Protein AF-A0A962SUK3-F1 (afdb_monomer)

Foldseek 3Di:
DPPPQKDFLVRLCVVVVHDSVVSVVCVVVPQDFDDDDDDVRTTIHGSVSNCCVVCVVVCVVVVPPDDDPDPPLVPDDPVVSVVVVVVVVVVVVVCVVVVVDDDPVVVVVVVVVVVVVVLVCLVCVLVVCCVPVVDDPVVSVVSNVVSVVVVVVVVVVVVVVVVVD

Mean predicted aligned error: 16.99 Å

Sequence (165 aa):
MLEKRKANKAEVAEWFGVSVNSVDAWIRSGCPYLAKGGVGACWVFDLRAVAEWHYGRKSKAATLGQDSPTTDPEFLHPKDRKDWYEGEKARVFLEEKKRNLITLDEYREEMARMLKHVAHAFETLPDVLERKCALDSRVIVSMQSEIDGVRSWLADSMEYHGVVE

Nearest PDB structures (foldseek):
  5d90-assembly2_C  TM=3.322E-01  e=4.483E-02  Haemophilus influenzae Rd KW20
  5d8c-assembly1_A  TM=3.428E-01  e=8.966E-02  Haemophilus influenzae Rd KW20
  1exi-assembly1_A  TM=3.765E-01  e=2.787E-01  Bacillus subtilis
  3hh0-assembly1_A  TM=3.158E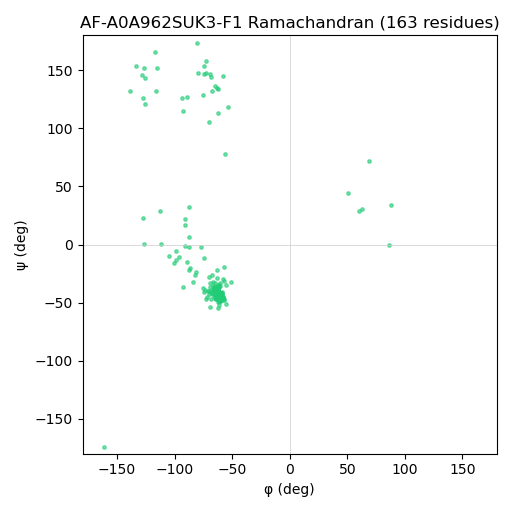-01  e=1.683E-01  Bacillus cereus ATCC 14579
  7cla-assembly1_A-2  TM=3.178E-01  e=3.366E-01  Caulobacter vibrioides CB15

Radius of gyration: 38.14 Å; Cα contacts (8 Å, |Δi|>4): 89; chains: 1; bounding box: 71×42×102 Å

Secondary structure (DSSP, 8-state):
---TTEE-HHHHHHHTT--HHHHHHHHHTT---SB--BTTB--BEEHHHHHHHHHHHHHHHHTT-S--S---GGGS-HHHHHHHHHHHHHHHHHHHHTTS---HHHHHHHHHHHHHHHHHHHHHHHHHHHHHH---HHHHHHHHHHHHHHHHHHHHHHHHHHH--

Solvent-accessible surface area (backbone atoms only — not comparable to full-atom values): 9684 Å² total; per-residue (Å²): 143,83,76,89,49,67,33,41,61,62,55,46,14,61,75,72,74,47,52,58,67,55,50,52,54,36,52,78,72,66,52,63,65,78,39,80,55,54,96,95,39,73,40,33,28,39,58,64,58,38,45,50,57,61,44,46,68,47,39,81,73,57,72,71,83,56,98,62,86,76,78,62,62,86,79,42,57,75,66,61,30,49,54,49,54,54,49,49,52,52,49,54,52,51,36,38,75,69,66,77,48,78,53,72,64,58,51,51,53,52,52,52,52,53,50,51,52,53,54,50,50,60,69,48,43,55,61,52,44,36,71,74,65,68,54,56,69,71,59,47,54,55,49,50,55,52,52,53,49,53,51,50,52,52,51,54,57,53,54,56,59,70,72,76,113

Structure (mmCIF, N/CA/C/O backbone):
data_AF-A0A962SUK3-F1
#
_entry.id   AF-A0A962SUK3-F1
#
loop_
_atom_site.group_PDB
_atom_site.id
_atom_site.type_symbol
_atom_site.label_atom_id
_atom_site.label_alt_id
_atom_site.label_comp_id
_atom_site.label_asym_id
_atom_site.label_entity_id
_atom_site.label_seq_id
_atom_site.pdbx_PDB_ins_code
_atom_site.Cartn_x
_atom_site.Cartn_y
_atom_site.Cartn_z
_atom_site.occupancy
_atom_site.B_iso_or_equiv
_atom_site.auth_seq_id
_atom_site.auth_comp_id
_atom_site.auth_asym_id
_atom_site.auth_atom_id
_atom_site.pdbx_PDB_model_num
ATOM 1 N N . MET A 1 1 ? 38.916 -34.181 -46.322 1.00 38.75 1 MET A N 1
ATOM 2 C CA . MET A 1 1 ? 37.458 -33.905 -46.390 1.00 38.75 1 MET A CA 1
ATOM 3 C C . MET A 1 1 ? 37.153 -32.404 -46.208 1.00 38.75 1 MET A C 1
ATOM 5 O O . MET A 1 1 ? 36.264 -32.056 -45.443 1.00 38.75 1 MET A O 1
ATOM 9 N N . LEU A 1 2 ? 37.874 -31.487 -46.874 1.00 46.38 2 LEU A N 1
ATOM 10 C CA . LEU A 1 2 ? 37.781 -30.029 -46.622 1.00 46.38 2 LEU A CA 1
ATOM 11 C C . LEU A 1 2 ? 37.529 -29.198 -47.898 1.00 46.38 2 LEU A C 1
ATOM 13 O O . LEU A 1 2 ? 37.823 -28.011 -47.941 1.00 46.38 2 LEU A O 1
ATOM 17 N N . GLU A 1 3 ? 36.975 -29.817 -48.942 1.00 49.91 3 GLU A N 1
ATOM 18 C CA . GLU A 1 3 ? 36.791 -29.183 -50.260 1.00 49.91 3 GLU A CA 1
ATOM 19 C C . GLU A 1 3 ? 35.397 -28.573 -50.486 1.00 49.91 3 GLU A C 1
ATOM 21 O O . GLU A 1 3 ? 35.217 -27.798 -51.415 1.00 49.91 3 GLU A O 1
ATOM 26 N N . LYS A 1 4 ? 34.416 -28.836 -49.607 1.00 57.47 4 LYS A N 1
ATOM 27 C CA . LYS A 1 4 ? 33.008 -28.411 -49.780 1.00 57.47 4 LYS A CA 1
ATOM 28 C C . LYS A 1 4 ? 32.636 -27.045 -49.168 1.00 57.47 4 LYS A C 1
ATOM 30 O O . LYS A 1 4 ? 31.462 -26.785 -48.944 1.00 57.47 4 LYS A O 1
ATOM 35 N N . ARG A 1 5 ? 33.606 -26.184 -48.834 1.00 71.12 5 ARG A N 1
ATOM 36 C CA . ARG A 1 5 ? 33.335 -24.859 -48.217 1.00 71.12 5 ARG A CA 1
ATOM 37 C C . ARG A 1 5 ? 33.500 -23.669 -49.158 1.00 71.12 5 ARG A C 1
ATOM 39 O O . ARG A 1 5 ? 33.144 -22.553 -48.788 1.00 71.12 5 ARG A O 1
ATOM 46 N N . LYS A 1 6 ? 34.050 -23.901 -50.350 1.00 86.19 6 LYS A N 1
ATOM 47 C CA . LYS A 1 6 ? 34.282 -22.860 -51.348 1.00 86.19 6 LYS A CA 1
ATOM 48 C C . LYS A 1 6 ? 33.049 -22.733 -52.231 1.00 86.19 6 LYS A C 1
ATOM 50 O O . LYS A 1 6 ? 32.609 -23.739 -52.773 1.00 86.19 6 LYS A O 1
ATOM 55 N N . ALA A 1 7 ? 32.530 -21.520 -52.363 1.00 85.88 7 ALA A N 1
ATOM 56 C CA . ALA A 1 7 ? 31.374 -21.226 -53.197 1.00 85.88 7 ALA A CA 1
ATOM 57 C C . ALA A 1 7 ? 31.667 -20.067 -54.149 1.00 85.88 7 ALA A C 1
ATOM 59 O O . ALA A 1 7 ? 32.397 -19.127 -53.810 1.00 85.88 7 ALA A O 1
ATOM 60 N N . ASN A 1 8 ? 31.083 -20.132 -55.339 1.00 88.81 8 ASN A N 1
ATOM 61 C CA . ASN A 1 8 ? 31.051 -19.020 -56.274 1.00 88.81 8 ASN A CA 1
ATOM 62 C C . ASN A 1 8 ? 29.933 -18.029 -55.899 1.00 88.81 8 ASN A C 1
ATOM 64 O O . ASN A 1 8 ? 29.115 -18.261 -55.012 1.00 88.81 8 ASN A O 1
ATOM 68 N N . LYS A 1 9 ? 29.878 -16.888 -56.584 1.00 87.31 9 LYS A N 1
ATOM 69 C CA . LYS A 1 9 ? 28.911 -15.827 -56.273 1.00 87.31 9 LYS A CA 1
ATOM 70 C C . LYS A 1 9 ? 27.438 -16.256 -56.418 1.00 87.31 9 LYS A C 1
ATOM 72 O O . LYS A 1 9 ? 26.600 -15.773 -55.661 1.00 87.31 9 LYS A O 1
ATOM 77 N N . ALA A 1 10 ? 27.122 -17.123 -57.381 1.00 86.50 10 ALA A N 1
ATOM 78 C CA . ALA A 1 10 ? 25.764 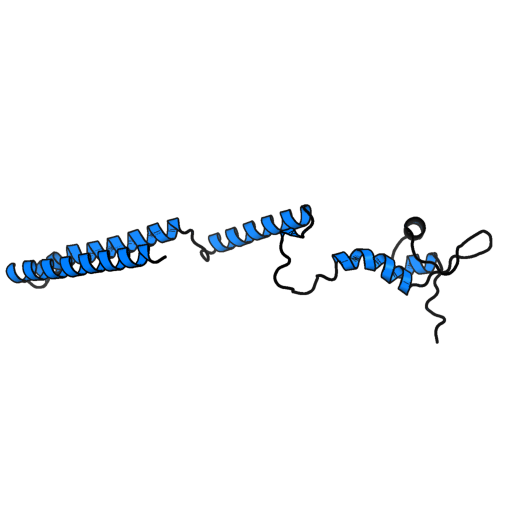-17.622 -57.601 1.00 86.50 10 ALA A CA 1
ATOM 79 C C . ALA A 1 10 ? 25.363 -18.640 -56.524 1.00 86.50 10 ALA A C 1
ATOM 81 O O . ALA A 1 10 ? 24.269 -18.550 -55.985 1.00 86.50 10 ALA A O 1
ATOM 82 N N . GLU A 1 11 ? 26.283 -19.522 -56.139 1.00 86.69 11 GLU A N 1
ATOM 83 C CA . GLU A 1 11 ? 26.090 -20.497 -55.060 1.00 86.69 11 GLU A CA 1
ATOM 84 C C . GLU A 1 11 ? 25.932 -19.811 -53.698 1.00 86.69 11 GLU A C 1
ATOM 86 O O . GLU A 1 11 ? 25.115 -20.228 -52.884 1.00 86.69 11 GLU A O 1
ATOM 91 N N . VAL A 1 12 ? 26.664 -18.717 -53.450 1.00 86.31 12 VAL A N 1
ATOM 92 C CA . VAL A 1 12 ? 26.434 -17.858 -52.277 1.00 86.31 12 VAL A CA 1
ATOM 93 C C . VAL A 1 12 ? 25.022 -17.270 -52.336 1.00 86.31 12 VAL A C 1
ATOM 95 O O . VAL A 1 12 ? 24.279 -17.351 -51.366 1.00 86.31 12 VAL A O 1
ATOM 98 N N . ALA A 1 13 ? 24.615 -16.702 -53.471 1.00 88.62 13 ALA A N 1
ATOM 99 C CA . ALA A 1 13 ? 23.281 -16.120 -53.609 1.00 88.62 13 ALA A CA 1
ATOM 100 C C . ALA A 1 13 ? 22.170 -17.154 -53.329 1.00 88.62 13 ALA A C 1
ATOM 102 O O . ALA A 1 13 ? 21.265 -16.885 -52.540 1.00 88.62 13 ALA A O 1
ATOM 103 N N . GLU A 1 14 ? 22.298 -18.354 -53.895 1.00 87.25 14 GLU A N 1
ATOM 104 C CA . GLU A 1 14 ? 21.386 -19.478 -53.683 1.00 87.25 14 GLU A CA 1
ATOM 105 C C . GLU A 1 14 ? 21.362 -19.937 -52.218 1.00 87.25 14 GLU A C 1
ATOM 107 O O . GLU A 1 14 ? 20.289 -20.023 -51.622 1.00 87.25 14 GLU A O 1
ATOM 112 N N . TRP A 1 15 ? 22.529 -20.150 -51.599 1.00 85.19 15 TRP A N 1
ATOM 113 C CA . TRP A 1 15 ? 22.630 -20.626 -50.215 1.00 85.19 15 TRP A CA 1
ATOM 114 C C . TRP A 1 15 ? 22.007 -19.653 -49.206 1.00 85.19 15 TRP A C 1
ATOM 116 O O . TRP A 1 15 ? 21.358 -20.074 -48.252 1.00 85.19 15 TRP A O 1
ATOM 126 N N . PHE A 1 16 ? 22.187 -18.345 -49.416 1.00 82.50 16 PHE A N 1
ATOM 127 C CA . PHE A 1 16 ? 21.634 -17.306 -48.541 1.00 82.50 16 PHE A CA 1
ATOM 128 C C . PHE A 1 16 ? 20.205 -16.878 -48.932 1.00 82.50 16 PHE A C 1
ATOM 130 O O . PHE A 1 16 ? 19.629 -16.031 -48.246 1.00 82.50 16 PHE A O 1
ATOM 137 N N . GLY A 1 17 ? 19.630 -17.423 -50.012 1.00 84.69 17 GLY A N 1
ATOM 138 C CA . GLY A 1 17 ? 18.302 -17.045 -50.510 1.00 84.69 17 GLY A CA 1
ATOM 139 C C . GLY A 1 17 ? 18.208 -15.583 -50.969 1.00 84.69 17 GLY A C 1
ATOM 140 O O . GLY A 1 17 ? 17.160 -14.955 -50.829 1.00 84.69 17 GLY A O 1
ATOM 141 N N . VAL A 1 18 ? 19.309 -15.012 -51.470 1.00 87.50 18 VAL A N 1
ATOM 142 C CA . VAL A 1 18 ? 19.404 -13.608 -51.907 1.00 87.50 18 VAL A CA 1
ATOM 143 C C . VAL A 1 18 ? 19.707 -13.501 -53.399 1.00 87.50 18 VAL A C 1
ATOM 145 O O . VAL A 1 18 ? 20.128 -14.454 -54.043 1.00 87.50 18 VAL A O 1
ATOM 148 N N . SER A 1 19 ? 19.527 -12.310 -53.974 1.00 88.50 19 SER A N 1
ATOM 149 C CA . SER A 1 19 ? 19.908 -12.066 -55.369 1.00 88.50 19 SER A CA 1
ATOM 150 C C . SER A 1 19 ? 21.430 -11.935 -55.537 1.00 88.50 19 SER A C 1
ATOM 152 O O . SER A 1 19 ? 22.132 -11.453 -54.645 1.00 88.50 19 SER A O 1
ATOM 154 N N . VAL A 1 20 ? 21.948 -12.255 -56.727 1.00 85.81 20 VAL A N 1
ATOM 155 C CA . VAL A 1 20 ? 23.371 -12.066 -57.083 1.00 85.81 20 VAL A CA 1
ATOM 156 C C . VAL A 1 20 ? 23.810 -10.593 -56.947 1.00 85.81 20 VAL A C 1
ATOM 158 O O . VAL A 1 20 ? 24.959 -10.319 -56.594 1.00 85.81 20 VAL A O 1
ATOM 161 N N . ASN A 1 21 ? 22.890 -9.640 -57.136 1.00 88.12 21 ASN A N 1
ATOM 162 C CA . ASN A 1 21 ? 23.130 -8.204 -56.937 1.00 88.12 21 ASN A CA 1
ATOM 163 C C . ASN A 1 21 ? 23.330 -7.839 -55.457 1.00 88.12 21 ASN A C 1
ATOM 165 O O . ASN A 1 21 ? 24.107 -6.942 -55.127 1.00 88.12 21 ASN A O 1
ATOM 169 N N . SER A 1 22 ? 22.653 -8.547 -54.550 1.00 84.88 22 SER A N 1
ATOM 170 C CA . SER A 1 22 ? 22.846 -8.397 -53.105 1.00 84.88 22 SER A CA 1
ATOM 171 C C . SER A 1 22 ? 24.251 -8.846 -52.704 1.00 84.88 22 SER A C 1
ATOM 173 O O . SER A 1 22 ? 24.908 -8.167 -51.918 1.00 84.88 22 SER A O 1
ATOM 175 N N . VAL A 1 23 ? 24.758 -9.917 -53.322 1.00 86.12 23 VAL A N 1
ATOM 176 C CA . VAL A 1 23 ? 26.139 -10.371 -53.113 1.00 86.12 23 VAL A CA 1
ATOM 177 C C . VAL A 1 23 ? 27.152 -9.342 -53.640 1.00 86.12 23 VAL A C 1
ATOM 179 O O . VAL A 1 23 ? 28.150 -9.085 -52.972 1.00 86.12 23 VAL A O 1
ATOM 182 N N . ASP A 1 24 ? 26.891 -8.649 -54.758 1.00 87.69 24 ASP A N 1
ATOM 183 C CA . ASP A 1 24 ? 27.739 -7.512 -55.182 1.00 87.69 24 ASP A CA 1
ATOM 184 C C . ASP A 1 24 ? 27.766 -6.377 -54.161 1.00 87.69 24 ASP A C 1
ATOM 186 O O . ASP A 1 24 ? 28.816 -5.788 -53.895 1.00 87.69 24 ASP A O 1
ATOM 190 N N . ALA A 1 25 ? 26.610 -6.050 -53.582 1.00 86.31 25 ALA A N 1
ATOM 191 C CA . ALA A 1 25 ? 26.531 -5.048 -52.528 1.00 86.31 25 ALA A CA 1
ATOM 192 C C . ALA A 1 25 ? 27.344 -5.473 -51.295 1.00 86.31 25 ALA A C 1
ATOM 194 O O . ALA A 1 25 ? 28.002 -4.633 -50.678 1.00 86.31 25 ALA A O 1
ATOM 195 N N . TRP A 1 26 ? 27.376 -6.770 -50.974 1.00 89.69 26 TRP A N 1
ATOM 196 C CA . TRP A 1 26 ? 28.199 -7.305 -49.889 1.00 89.69 26 TRP A CA 1
ATOM 197 C C . TRP A 1 26 ? 29.691 -7.174 -50.180 1.00 89.69 26 TRP A C 1
ATOM 199 O O . TRP A 1 26 ? 30.434 -6.724 -49.309 1.00 89.69 26 TRP A O 1
ATOM 209 N N . ILE A 1 27 ? 30.127 -7.479 -51.404 1.00 88.06 27 ILE A N 1
ATOM 210 C CA . ILE A 1 27 ? 31.526 -7.315 -51.827 1.00 88.06 27 ILE A CA 1
ATOM 211 C C . ILE A 1 27 ? 31.971 -5.855 -51.655 1.00 88.06 27 ILE A C 1
ATOM 213 O O . ILE A 1 27 ? 33.020 -5.602 -51.065 1.00 88.06 27 ILE A O 1
ATOM 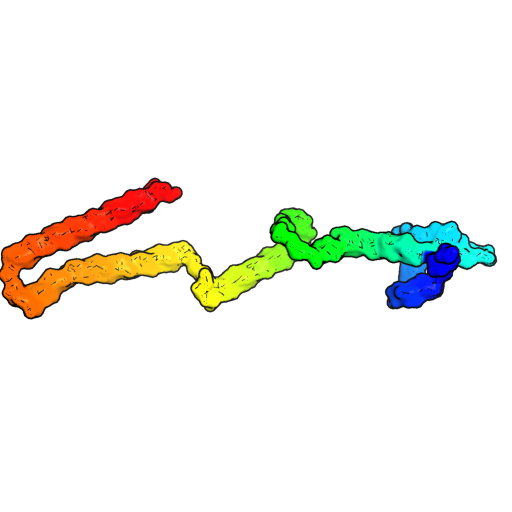217 N N . ARG A 1 28 ? 31.148 -4.884 -52.080 1.00 84.69 28 ARG A N 1
ATOM 218 C CA . ARG A 1 28 ? 31.427 -3.445 -51.870 1.00 84.69 28 ARG A CA 1
ATOM 219 C C . ARG A 1 28 ? 31.465 -3.055 -50.390 1.00 84.69 28 ARG A C 1
ATOM 221 O O . ARG A 1 28 ? 32.176 -2.130 -50.019 1.00 84.69 28 ARG A O 1
ATOM 228 N N . SER A 1 29 ? 30.713 -3.771 -49.558 1.00 82.12 29 SER A N 1
ATOM 229 C CA . SER A 1 29 ? 30.589 -3.539 -48.113 1.00 82.12 29 SER A CA 1
ATOM 230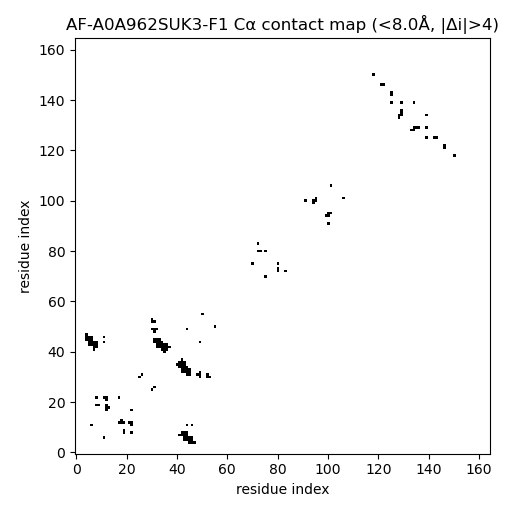 C C . SER A 1 29 ? 31.658 -4.260 -47.274 1.00 82.12 29 SER A C 1
ATOM 232 O O . SER A 1 29 ? 31.561 -4.258 -46.041 1.00 82.12 29 SER A O 1
ATOM 234 N N . GLY A 1 30 ? 32.646 -4.895 -47.922 1.00 84.31 30 GLY A N 1
ATOM 235 C CA . GLY A 1 30 ? 33.766 -5.583 -47.273 1.00 84.31 30 GLY A CA 1
ATOM 236 C C . GLY A 1 30 ? 33.505 -7.047 -46.910 1.00 84.31 30 GLY A C 1
ATOM 237 O O . GLY A 1 30 ? 33.988 -7.510 -45.880 1.00 84.31 30 GLY A O 1
ATOM 238 N N . CYS A 1 31 ? 32.722 -7.770 -47.714 1.00 85.88 31 CYS A N 1
ATOM 239 C CA . CYS A 1 31 ? 32.512 -9.209 -47.544 1.00 85.88 31 CYS A CA 1
ATOM 240 C C . CYS A 1 31 ? 33.831 -9.996 -47.711 1.00 85.88 31 CYS A C 1
ATOM 242 O O . CYS A 1 31 ? 34.561 -9.739 -48.675 1.00 85.88 31 CYS A O 1
ATOM 244 N N . PRO A 1 32 ? 34.151 -10.947 -46.810 1.00 86.88 32 PRO A N 1
ATOM 245 C CA . PRO A 1 32 ? 35.378 -11.735 -46.891 1.00 86.88 32 PRO A CA 1
ATOM 246 C C . PRO A 1 32 ? 35.360 -12.677 -48.101 1.00 86.88 32 PRO A C 1
ATOM 248 O O . PRO A 1 32 ? 34.396 -13.409 -48.319 1.00 86.88 32 PRO A O 1
ATOM 251 N N . TYR A 1 33 ? 36.450 -12.692 -48.868 1.00 89.19 33 TYR A N 1
ATOM 252 C CA . TYR A 1 33 ? 36.633 -13.554 -50.038 1.00 89.19 33 TYR A CA 1
ATOM 253 C C . TYR A 1 33 ? 38.010 -14.224 -50.014 1.00 89.19 33 TYR A C 1
ATOM 255 O O . TYR A 1 33 ? 38.958 -13.694 -49.440 1.00 89.19 33 TYR A O 1
ATOM 263 N N . LEU A 1 34 ? 38.119 -15.389 -50.657 1.00 85.06 34 LEU A N 1
ATOM 264 C CA . LEU A 1 34 ? 39.373 -16.138 -50.794 1.00 85.06 34 LEU A CA 1
ATOM 265 C C . LEU A 1 34 ? 40.112 -15.782 -52.088 1.00 85.06 34 LEU A C 1
ATOM 267 O O . LEU A 1 34 ? 41.337 -15.724 -52.102 1.00 85.06 34 LEU A O 1
ATOM 271 N N . ALA A 1 35 ? 39.372 -15.536 -53.172 1.00 84.69 35 ALA A N 1
ATOM 272 C CA . ALA A 1 35 ? 39.929 -15.084 -54.442 1.00 84.69 35 ALA A CA 1
ATOM 273 C C . ALA A 1 35 ? 39.046 -13.996 -55.056 1.00 84.69 35 ALA A C 1
ATOM 275 O O . ALA A 1 35 ? 37.820 -14.132 -55.128 1.00 84.69 35 ALA A O 1
ATOM 276 N N . LYS A 1 36 ? 39.688 -12.911 -55.494 1.00 85.31 36 LYS A N 1
ATOM 277 C CA . LYS A 1 36 ? 39.023 -11.793 -56.161 1.00 85.31 36 LYS A CA 1
ATOM 278 C C . LYS A 1 36 ? 38.668 -12.195 -57.590 1.00 85.31 36 LYS A C 1
ATOM 280 O O . LYS A 1 36 ? 39.534 -12.648 -58.334 1.00 85.31 36 LYS A O 1
ATOM 285 N N . GLY A 1 37 ? 37.412 -11.991 -57.975 1.00 82.12 37 GLY A N 1
ATOM 286 C CA . GLY A 1 37 ? 36.989 -12.190 -59.358 1.00 82.12 37 GLY A CA 1
ATOM 287 C C . GLY A 1 37 ? 37.517 -11.093 -60.287 1.00 82.12 37 GLY A C 1
ATOM 288 O O . GLY A 1 37 ? 37.662 -9.934 -59.887 1.00 82.12 37 GLY A O 1
ATOM 289 N N . GLY A 1 38 ? 37.787 -11.464 -61.535 1.00 76.44 38 GLY A N 1
ATOM 290 C CA . GLY A 1 38 ? 38.304 -10.589 -62.585 1.00 76.44 38 GLY A CA 1
ATOM 291 C C . GLY A 1 38 ? 38.080 -11.194 -63.968 1.00 76.44 38 GLY A C 1
ATOM 292 O O . GLY A 1 38 ? 37.434 -12.233 -64.104 1.00 76.44 38 GLY A O 1
ATOM 293 N N . VAL A 1 39 ? 38.608 -10.559 -65.014 1.00 65.25 39 VAL A N 1
ATOM 294 C CA . VAL A 1 39 ? 38.502 -11.098 -66.378 1.00 65.25 39 VAL A CA 1
ATOM 295 C C . VAL A 1 39 ? 39.223 -12.451 -66.431 1.00 65.25 39 VAL A C 1
ATOM 297 O O . VAL A 1 39 ? 40.432 -12.514 -66.237 1.00 65.25 39 VAL A O 1
ATOM 300 N N . GLY A 1 40 ? 38.466 -13.535 -66.631 1.00 70.69 40 GLY A N 1
ATOM 301 C CA . GLY A 1 40 ? 38.978 -14.912 -66.650 1.00 70.69 40 GLY A CA 1
ATOM 302 C C . GLY A 1 40 ? 39.090 -15.611 -65.285 1.00 70.69 40 GLY A C 1
ATOM 303 O O . GLY A 1 40 ? 39.469 -16.777 -65.251 1.00 70.69 40 GLY A O 1
ATOM 304 N N . ALA A 1 41 ? 38.733 -14.955 -64.172 1.00 78.12 41 ALA A N 1
ATOM 305 C CA . ALA A 1 41 ? 38.788 -15.541 -62.827 1.00 78.12 41 ALA A CA 1
ATOM 306 C C . ALA A 1 41 ? 37.446 -15.404 -62.087 1.00 78.12 41 ALA A C 1
ATOM 308 O O . ALA A 1 41 ? 36.915 -14.302 -61.929 1.00 78.12 41 ALA A O 1
ATOM 309 N N . CYS A 1 42 ? 36.906 -16.526 -61.599 1.00 79.56 42 CYS A N 1
ATOM 310 C CA . CYS A 1 42 ? 35.668 -16.546 -60.816 1.00 79.56 42 CYS A CA 1
ATOM 311 C C . CYS A 1 42 ? 35.914 -16.138 -59.357 1.00 79.56 42 CYS A C 1
ATOM 313 O O . CYS A 1 42 ? 36.961 -16.431 -58.781 1.00 79.56 42 CYS A O 1
ATOM 315 N N . TRP A 1 43 ? 34.921 -15.490 -58.745 1.00 88.38 43 TRP A N 1
ATOM 316 C CA . TRP A 1 43 ? 34.934 -15.214 -57.309 1.00 88.38 43 TRP A CA 1
ATOM 317 C C . TRP A 1 43 ? 34.883 -16.512 -56.505 1.00 88.38 43 TRP A C 1
ATOM 319 O O . TRP A 1 43 ? 34.070 -17.385 -56.810 1.00 88.38 43 TRP A O 1
ATOM 329 N N . VAL A 1 44 ? 35.698 -16.596 -55.452 1.00 89.12 44 VAL A N 1
ATOM 330 C CA . VAL A 1 44 ? 35.692 -17.727 -54.517 1.00 89.12 44 VAL A CA 1
ATOM 331 C C . VAL A 1 44 ? 35.509 -17.208 -53.098 1.00 89.12 44 VAL A C 1
ATOM 333 O O . VAL A 1 44 ? 36.329 -16.432 -52.601 1.00 89.12 44 VAL A O 1
ATOM 336 N N . PHE A 1 45 ? 34.451 -17.670 -52.441 1.00 88.62 45 PHE A N 1
ATOM 337 C CA . PHE A 1 45 ? 34.091 -17.326 -51.069 1.00 88.62 45 PHE A CA 1
ATOM 338 C C . PHE A 1 45 ? 34.165 -18.555 -50.164 1.00 88.62 45 PHE A C 1
ATOM 340 O O . PHE A 1 45 ? 33.939 -19.671 -50.624 1.00 88.62 45 PHE A O 1
ATOM 347 N N . ASP A 1 46 ? 34.442 -18.348 -48.875 1.00 89.00 46 ASP A N 1
ATOM 348 C CA . ASP A 1 46 ? 34.161 -19.350 -47.841 1.00 89.00 46 ASP A CA 1
ATOM 349 C C . ASP A 1 46 ? 32.773 -19.062 -47.262 1.00 89.00 46 ASP A C 1
ATOM 351 O O . ASP A 1 46 ? 32.569 -18.019 -46.633 1.00 89.00 46 ASP A O 1
ATOM 355 N N . LEU A 1 47 ? 31.818 -19.975 -47.466 1.00 85.88 47 LEU A N 1
ATOM 356 C CA . LEU A 1 47 ? 30.436 -19.803 -47.000 1.00 85.88 47 LEU A CA 1
ATOM 357 C C . LEU A 1 47 ? 30.358 -19.523 -45.497 1.00 85.88 47 LEU A C 1
ATOM 359 O O . LEU A 1 47 ? 29.524 -18.730 -45.061 1.00 85.88 47 LEU A O 1
ATOM 363 N N . ARG A 1 48 ? 31.252 -20.124 -44.702 1.00 83.31 48 ARG A N 1
ATOM 364 C CA . ARG A 1 48 ? 31.277 -19.909 -43.256 1.00 83.31 48 ARG A CA 1
ATOM 365 C C . ARG A 1 48 ? 31.718 -18.491 -42.909 1.00 83.31 48 ARG A C 1
ATOM 367 O O . ARG A 1 48 ? 31.061 -17.842 -42.105 1.00 83.31 48 ARG A O 1
ATOM 374 N N . ALA A 1 49 ? 32.790 -18.005 -43.529 1.00 83.00 49 ALA A N 1
ATOM 375 C CA . ALA A 1 49 ? 33.293 -16.656 -43.278 1.00 83.00 49 ALA A CA 1
ATOM 376 C C . ALA A 1 49 ? 32.279 -15.588 -43.720 1.00 83.00 49 ALA A C 1
ATOM 378 O O . ALA A 1 49 ? 32.081 -14.590 -43.029 1.00 83.00 49 ALA A O 1
ATOM 379 N N . VAL A 1 50 ? 31.591 -15.817 -44.845 1.00 85.88 50 VAL A N 1
ATOM 380 C CA . VAL A 1 50 ? 30.511 -14.936 -45.313 1.00 85.88 50 VAL A CA 1
ATOM 381 C C . VAL A 1 50 ? 29.332 -14.952 -44.340 1.00 85.88 50 VAL A C 1
ATOM 383 O O . VAL A 1 50 ? 28.811 -13.887 -44.012 1.00 85.88 50 VAL A O 1
ATOM 386 N N . ALA A 1 51 ? 28.940 -16.125 -43.829 1.00 81.62 51 ALA A N 1
ATOM 387 C CA . ALA A 1 51 ? 27.873 -16.245 -42.840 1.00 81.62 51 ALA A CA 1
ATOM 388 C C . ALA A 1 51 ? 28.244 -15.552 -41.522 1.00 81.62 51 ALA A C 1
ATOM 390 O O . ALA A 1 51 ? 27.457 -14.760 -41.013 1.00 81.62 51 ALA A O 1
ATOM 391 N N . GLU A 1 52 ? 29.447 -15.775 -40.997 1.00 82.69 52 GLU A N 1
ATOM 392 C CA . GLU A 1 52 ? 29.934 -15.114 -39.781 1.00 82.69 52 GLU A CA 1
ATOM 393 C C . GLU A 1 52 ? 30.028 -13.594 -39.955 1.00 82.69 52 GLU A C 1
ATOM 395 O O . GLU A 1 52 ? 29.690 -12.859 -39.039 1.00 82.69 52 GLU A O 1
ATOM 400 N N . TRP A 1 53 ? 30.400 -13.087 -41.130 1.00 85.50 53 TRP A N 1
ATOM 401 C CA . TRP A 1 53 ? 30.406 -11.648 -41.404 1.00 85.50 53 TRP A CA 1
ATOM 402 C C . TRP A 1 53 ? 28.989 -11.059 -41.533 1.00 85.50 53 TRP A C 1
ATOM 404 O O . TRP A 1 53 ? 28.685 -10.013 -40.952 1.00 85.50 53 TRP A O 1
ATOM 414 N N . HIS A 1 54 ? 28.103 -11.737 -42.270 1.00 82.94 54 HIS A N 1
ATOM 415 C CA . HIS A 1 54 ? 26.745 -11.264 -42.552 1.00 82.94 54 HIS A CA 1
ATOM 416 C C . HIS A 1 54 ? 25.843 -11.364 -41.316 1.00 82.94 54 HIS A C 1
ATOM 418 O O . HIS A 1 54 ? 25.160 -10.404 -40.950 1.00 82.94 54 HIS A O 1
ATOM 424 N N . TYR A 1 55 ? 25.875 -12.512 -40.641 1.00 76.75 55 TYR A N 1
ATOM 425 C CA . TYR A 1 55 ? 25.157 -12.727 -39.395 1.00 76.75 55 TYR A CA 1
ATOM 426 C C . TYR A 1 55 ? 25.902 -12.166 -38.195 1.00 76.75 55 TYR A C 1
ATOM 428 O O . TYR A 1 55 ? 25.221 -11.804 -37.261 1.00 76.75 55 TYR A O 1
ATOM 436 N N . GLY A 1 56 ? 27.223 -11.980 -38.208 1.00 65.50 56 GLY A N 1
ATOM 437 C CA . GLY A 1 56 ? 27.977 -11.330 -37.122 1.00 65.50 56 GLY A CA 1
ATOM 438 C C . GLY A 1 56 ? 27.543 -9.891 -36.852 1.00 65.50 56 GLY A C 1
ATOM 439 O O . GLY A 1 56 ? 27.464 -9.456 -35.703 1.00 65.50 56 GLY A O 1
ATOM 440 N N . ARG A 1 57 ? 27.173 -9.154 -37.912 1.00 59.66 57 ARG A N 1
ATOM 441 C CA . ARG A 1 57 ? 26.527 -7.835 -37.775 1.00 59.66 57 ARG A CA 1
ATOM 442 C C . ARG A 1 57 ? 25.137 -7.933 -37.154 1.00 59.66 57 ARG A C 1
ATOM 444 O O . ARG A 1 57 ? 24.757 -7.052 -36.393 1.00 59.66 57 ARG A O 1
ATOM 451 N N . LYS A 1 58 ? 24.388 -8.992 -37.472 1.00 53.53 58 LYS A N 1
ATOM 452 C CA . LYS A 1 58 ? 23.053 -9.235 -36.914 1.00 53.53 58 LYS A CA 1
ATOM 453 C C . LYS A 1 58 ? 23.102 -9.889 -35.532 1.00 53.53 58 LYS A C 1
ATOM 455 O O . LYS A 1 58 ? 22.195 -9.662 -34.758 1.00 53.53 58 LYS A O 1
ATOM 460 N N . SER A 1 59 ? 24.142 -10.637 -35.176 1.00 47.44 59 SER A N 1
ATOM 461 C CA . SER A 1 59 ? 24.248 -11.441 -33.956 1.00 47.44 59 SER A CA 1
ATOM 462 C C . SER A 1 59 ? 24.786 -10.636 -32.778 1.00 47.44 59 SER A C 1
ATOM 464 O O . SER A 1 59 ? 24.418 -10.932 -31.648 1.00 47.44 59 SER A O 1
ATOM 466 N N . LYS A 1 60 ? 25.500 -9.523 -32.995 1.00 48.38 60 LYS A N 1
ATOM 467 C CA . LYS A 1 60 ? 25.599 -8.494 -31.942 1.00 48.38 60 LYS A CA 1
ATOM 468 C C . LYS A 1 60 ? 24.241 -7.861 -31.594 1.00 48.38 60 LYS A C 1
ATOM 470 O O . LYS A 1 60 ? 24.097 -7.367 -30.487 1.00 48.38 60 LYS A O 1
ATOM 475 N N . ALA A 1 61 ? 23.257 -7.918 -32.496 1.00 48.31 61 ALA A N 1
ATOM 476 C CA . ALA A 1 61 ? 21.887 -7.459 -32.250 1.00 48.31 61 ALA A CA 1
ATOM 477 C C . ALA A 1 61 ? 20.889 -8.598 -31.925 1.00 48.31 61 ALA A C 1
ATOM 479 O O . ALA A 1 61 ? 19.813 -8.326 -31.413 1.00 48.31 61 ALA A O 1
ATOM 480 N N . ALA A 1 62 ? 21.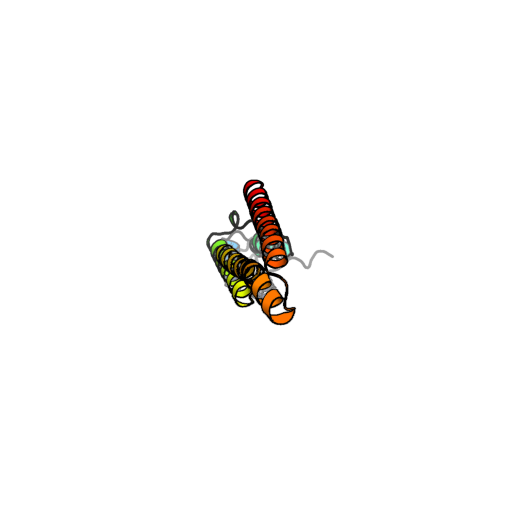222 -9.863 -32.207 1.00 46.09 62 ALA A N 1
ATOM 481 C CA . ALA A 1 62 ? 20.289 -10.997 -32.144 1.00 46.09 62 ALA A CA 1
ATOM 482 C C . ALA A 1 62 ? 20.766 -12.179 -31.277 1.00 46.09 62 ALA A C 1
ATOM 484 O O . ALA A 1 62 ? 20.036 -13.154 -31.142 1.00 46.09 62 ALA A O 1
ATOM 485 N N . THR A 1 63 ? 21.944 -12.105 -30.645 1.00 42.34 63 THR A N 1
ATOM 486 C CA . THR A 1 63 ? 22.370 -13.080 -29.608 1.00 42.34 63 THR A CA 1
ATOM 487 C C . THR A 1 63 ? 21.958 -12.635 -28.196 1.00 42.34 63 THR A C 1
ATOM 489 O O . THR A 1 63 ? 22.542 -13.077 -27.217 1.00 42.34 63 THR A O 1
ATOM 492 N N . LEU A 1 64 ? 20.955 -11.758 -28.078 1.00 47.53 64 LEU A N 1
ATOM 493 C CA . LEU A 1 64 ? 20.258 -11.442 -26.821 1.00 47.53 64 LEU A CA 1
ATOM 494 C C . LEU A 1 64 ? 18.791 -11.921 -26.857 1.00 47.53 64 LEU A C 1
ATOM 496 O O . LEU A 1 64 ? 17.918 -11.365 -26.209 1.00 47.53 64 LEU A O 1
ATOM 500 N N . GLY A 1 65 ? 18.516 -12.981 -27.621 1.00 43.28 65 GLY A N 1
ATOM 501 C CA . GLY A 1 65 ? 17.292 -13.783 -27.500 1.00 43.28 65 GLY A CA 1
ATOM 502 C C . GLY A 1 65 ? 17.430 -14.903 -26.463 1.00 43.28 65 GLY A C 1
ATOM 503 O O . GLY A 1 65 ? 16.909 -15.993 -26.674 1.00 43.28 65 GLY A O 1
ATOM 504 N N . GLN A 1 66 ? 18.207 -14.669 -25.405 1.00 39.50 66 GLN A N 1
ATOM 505 C CA . GLN A 1 66 ? 18.256 -15.511 -24.215 1.00 39.50 66 GLN A CA 1
ATOM 506 C C . GLN A 1 66 ? 17.763 -14.670 -23.052 1.00 39.50 66 GLN A C 1
ATOM 508 O O . GLN A 1 66 ? 18.196 -13.529 -22.893 1.00 39.50 66 GLN A O 1
ATOM 513 N N . ASP A 1 67 ? 16.861 -15.258 -22.280 1.00 44.25 67 ASP A N 1
ATOM 514 C CA . ASP A 1 67 ? 16.214 -14.716 -21.094 1.00 44.25 67 ASP A CA 1
ATOM 515 C C . ASP A 1 67 ? 17.247 -14.281 -20.036 1.00 44.25 67 ASP A C 1
ATOM 517 O O . ASP A 1 67 ? 17.509 -14.981 -19.060 1.00 44.25 67 ASP A O 1
ATOM 521 N N . SER A 1 68 ? 17.872 -13.121 -20.241 1.00 41.50 68 SER A N 1
ATOM 522 C CA . SER A 1 68 ? 18.657 -12.434 -19.223 1.00 41.50 68 SER A CA 1
ATOM 523 C C . SER A 1 68 ? 17.746 -11.430 -18.525 1.00 41.50 68 SER A C 1
ATOM 525 O O . SER A 1 68 ? 17.158 -10.575 -19.198 1.00 41.50 68 SER A O 1
ATOM 527 N N . PRO A 1 69 ? 17.637 -11.478 -17.189 1.00 51.38 69 PRO A N 1
ATOM 528 C CA . PRO A 1 69 ? 16.962 -10.432 -16.449 1.00 51.38 69 PRO A CA 1
ATOM 529 C C . PRO A 1 69 ? 17.742 -9.130 -16.666 1.00 51.38 69 PRO A C 1
ATOM 531 O O . PRO A 1 69 ? 18.972 -9.110 -16.602 1.00 51.38 69 PRO A O 1
ATOM 534 N N . THR A 1 70 ? 17.012 -8.054 -16.946 1.00 53.88 70 THR A N 1
ATOM 535 C CA . THR A 1 70 ? 17.514 -6.677 -16.859 1.00 53.88 70 THR A CA 1
ATOM 536 C C . THR A 1 70 ? 18.567 -6.302 -17.913 1.00 53.88 70 THR A C 1
ATOM 538 O O . THR A 1 70 ? 19.733 -6.068 -17.606 1.00 53.88 70 THR A O 1
ATOM 541 N N . THR A 1 71 ? 18.149 -6.150 -19.177 1.00 63.19 71 THR A N 1
ATOM 542 C CA . THR A 1 71 ? 18.844 -5.179 -20.044 1.00 63.19 71 THR A CA 1
ATOM 543 C C . THR A 1 71 ? 18.486 -3.802 -19.506 1.00 63.19 71 THR A C 1
ATOM 545 O O . THR A 1 71 ? 17.340 -3.379 -19.648 1.00 63.19 71 THR A O 1
ATOM 548 N N . ASP A 1 72 ? 19.426 -3.155 -18.821 1.00 70.88 72 ASP A N 1
ATOM 549 C CA . ASP A 1 72 ? 19.236 -1.800 -18.312 1.00 70.88 72 ASP A CA 1
ATOM 550 C C . ASP A 1 72 ? 18.800 -0.882 -19.484 1.00 70.88 72 ASP A C 1
ATOM 552 O O . ASP A 1 72 ? 19.526 -0.788 -20.488 1.00 70.88 72 ASP A O 1
ATOM 556 N N . PRO A 1 73 ? 17.591 -0.275 -19.415 1.00 71.88 73 PRO A N 1
ATOM 557 C CA . PRO A 1 73 ? 17.000 0.479 -20.518 1.00 71.88 73 PRO A CA 1
ATOM 558 C C . PRO A 1 73 ? 17.871 1.633 -21.014 1.00 71.88 73 PRO A C 1
ATOM 560 O O . PRO A 1 73 ? 17.678 2.110 -22.135 1.00 71.88 73 PRO A O 1
ATOM 563 N N . GLU A 1 74 ? 18.831 2.094 -20.209 1.00 76.94 74 GLU A N 1
ATOM 564 C CA . GLU A 1 74 ? 19.732 3.183 -20.574 1.00 76.94 74 GLU A CA 1
ATOM 565 C C . GLU A 1 74 ? 20.702 2.821 -21.705 1.00 76.94 74 GLU A C 1
ATOM 567 O O . GLU A 1 74 ? 21.089 3.705 -22.474 1.00 76.94 74 GLU A O 1
ATOM 572 N N . PHE A 1 75 ? 21.024 1.534 -21.881 1.00 78.56 75 PHE A N 1
ATOM 573 C CA . PHE A 1 75 ? 21.929 1.059 -22.936 1.00 78.56 75 PHE A CA 1
ATOM 574 C C . PHE A 1 75 ? 21.214 0.676 -24.239 1.00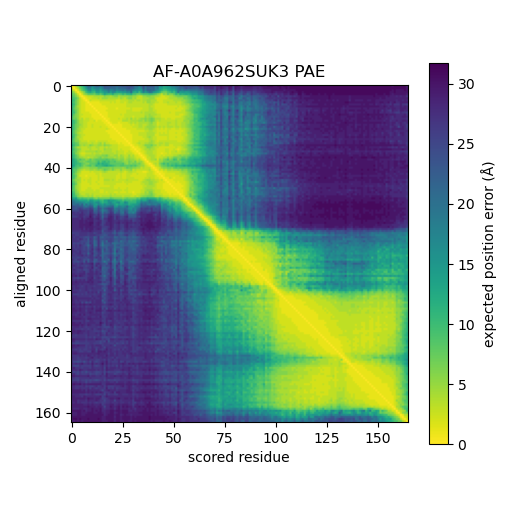 78.56 75 PHE A C 1
ATOM 576 O O . PHE A 1 75 ? 21.866 0.293 -25.215 1.00 78.56 75 PHE A O 1
ATOM 583 N N . LEU A 1 76 ? 19.882 0.784 -24.282 1.00 79.12 76 LEU A N 1
ATOM 584 C CA . LEU A 1 76 ? 19.096 0.536 -25.487 1.00 79.12 76 LEU A CA 1
ATOM 585 C C . LEU A 1 76 ? 19.237 1.695 -26.484 1.00 79.12 76 LEU A C 1
ATOM 587 O O . LEU A 1 76 ? 19.323 2.871 -26.119 1.00 79.12 76 LEU A O 1
ATOM 591 N N . HIS A 1 77 ? 19.195 1.373 -27.779 1.00 81.12 77 HIS A N 1
ATOM 592 C CA . HIS A 1 77 ? 19.100 2.390 -28.824 1.00 81.12 77 HIS A CA 1
ATOM 593 C C . HIS A 1 77 ? 17.831 3.243 -28.602 1.00 81.12 77 HIS A C 1
ATOM 595 O O . HIS A 1 77 ? 16.810 2.693 -28.188 1.00 81.12 77 HIS A O 1
ATOM 601 N N . PRO A 1 78 ? 17.821 4.562 -28.895 1.00 84.31 78 PRO A N 1
ATOM 602 C CA . PRO A 1 78 ? 16.703 5.445 -28.540 1.00 84.31 78 PRO A CA 1
ATOM 603 C C . PRO A 1 78 ? 15.310 4.965 -28.968 1.00 84.31 78 PRO A C 1
ATOM 605 O O . PRO A 1 78 ? 14.333 5.232 -28.271 1.00 84.31 78 PRO A O 1
ATOM 608 N N . LYS A 1 79 ? 15.221 4.253 -30.097 1.00 80.81 79 LYS A N 1
ATOM 609 C CA . LYS A 1 79 ? 13.977 3.635 -30.568 1.00 80.81 79 LYS A CA 1
ATOM 610 C C . LYS A 1 79 ? 13.542 2.469 -29.673 1.00 80.81 79 LYS A C 1
ATOM 612 O O . LYS A 1 79 ? 12.443 2.508 -29.140 1.00 80.81 79 LYS A O 1
ATOM 617 N N . ASP A 1 80 ? 14.425 1.502 -29.446 1.00 81.94 80 ASP A N 1
ATOM 618 C CA . ASP A 1 80 ? 14.132 0.318 -28.629 1.00 81.94 80 ASP A CA 1
ATOM 619 C C . ASP A 1 80 ? 13.867 0.705 -27.165 1.00 81.94 80 ASP A C 1
ATOM 621 O O . ASP A 1 80 ? 13.014 0.123 -26.503 1.00 81.94 80 ASP A O 1
ATOM 625 N N . ARG A 1 81 ? 14.534 1.758 -26.674 1.00 83.69 81 ARG A N 1
ATOM 626 C CA . ARG A 1 81 ? 14.281 2.349 -25.355 1.00 83.69 81 ARG A CA 1
ATOM 627 C C . ARG A 1 81 ? 12.875 2.934 -25.244 1.00 83.69 81 ARG A C 1
ATOM 629 O O . ARG A 1 81 ? 12.205 2.743 -24.234 1.00 83.69 81 ARG A O 1
ATOM 636 N N . LYS A 1 82 ? 12.427 3.665 -26.269 1.00 85.19 82 LYS A N 1
ATOM 637 C CA . LYS A 1 82 ? 11.065 4.207 -26.320 1.00 85.19 82 LYS A CA 1
ATOM 638 C C . LYS A 1 82 ? 10.041 3.071 -26.308 1.00 85.19 82 LYS A C 1
ATOM 640 O O . LYS A 1 82 ? 9.128 3.110 -25.489 1.00 85.19 82 LYS A O 1
ATOM 645 N N . ASP A 1 83 ? 10.238 2.068 -27.159 1.00 85.94 83 ASP A N 1
ATOM 646 C CA . ASP A 1 83 ? 9.345 0.912 -27.270 1.00 85.94 83 ASP A CA 1
ATOM 647 C C . ASP A 1 83 ? 9.287 0.129 -25.939 1.00 85.94 83 ASP A C 1
ATOM 649 O O . ASP A 1 83 ? 8.212 -0.296 -25.514 1.00 85.94 83 ASP A O 1
ATOM 653 N N . TRP A 1 84 ? 10.413 0.024 -25.217 1.00 87.06 84 TRP A N 1
ATOM 654 C CA . TRP A 1 84 ? 10.473 -0.565 -23.874 1.00 87.06 84 TRP A CA 1
ATOM 655 C C . TRP A 1 84 ? 9.613 0.201 -22.856 1.00 87.06 84 TRP A C 1
ATOM 657 O O . TRP A 1 84 ? 8.759 -0.396 -22.203 1.00 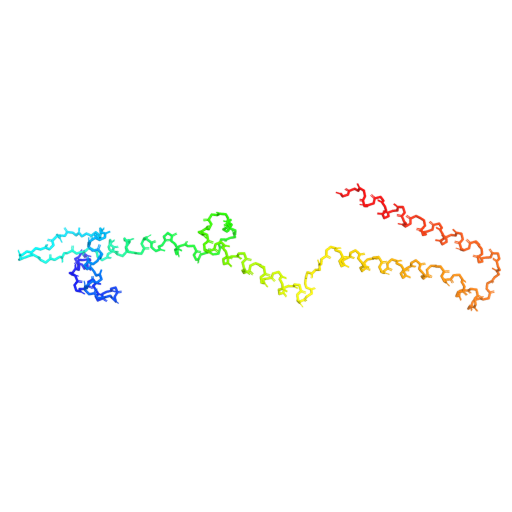87.06 84 TRP A O 1
ATOM 667 N N . TYR A 1 85 ? 9.772 1.527 -22.748 1.00 88.69 85 TYR A N 1
ATOM 668 C CA . TYR A 1 85 ? 8.978 2.336 -21.811 1.00 88.69 85 TYR A CA 1
ATOM 669 C C . TYR A 1 85 ? 7.489 2.385 -22.179 1.00 88.69 85 TYR A C 1
ATOM 671 O O . TYR A 1 85 ? 6.639 2.479 -21.293 1.00 88.69 85 TYR A O 1
ATOM 679 N N . GLU A 1 86 ? 7.152 2.342 -23.469 1.00 90.06 86 GLU A N 1
ATOM 680 C CA . GLU A 1 86 ? 5.762 2.230 -23.923 1.00 90.06 86 GLU A CA 1
ATOM 681 C C . GLU A 1 86 ? 5.151 0.879 -23.528 1.00 90.06 86 GLU A C 1
ATOM 683 O O . GLU A 1 86 ? 4.023 0.844 -23.028 1.00 90.06 86 GLU A O 1
ATOM 688 N N . GLY A 1 87 ? 5.911 -0.211 -23.662 1.00 88.31 87 GLY A N 1
ATOM 689 C CA . GLY A 1 87 ? 5.524 -1.533 -23.170 1.00 88.31 87 GLY A CA 1
ATOM 690 C C . GLY A 1 87 ? 5.324 -1.563 -21.654 1.00 88.31 87 GLY A C 1
ATOM 691 O O . GLY A 1 87 ? 4.309 -2.071 -21.179 1.00 88.31 87 GLY A O 1
ATOM 692 N N . GLU A 1 88 ? 6.235 -0.955 -20.894 1.00 86.00 88 GLU A N 1
ATOM 693 C CA . GLU A 1 88 ? 6.153 -0.918 -19.432 1.00 86.00 88 GLU A CA 1
ATOM 694 C C . GLU A 1 88 ? 4.954 -0.095 -18.943 1.00 86.00 88 GLU A C 1
ATOM 696 O O . GLU A 1 88 ? 4.212 -0.531 -18.063 1.00 86.00 88 GLU A O 1
ATOM 701 N N . LYS A 1 89 ? 4.671 1.047 -19.583 1.00 87.38 89 LYS A N 1
ATOM 702 C CA . LYS A 1 89 ? 3.439 1.811 -19.326 1.00 87.38 89 LYS A CA 1
ATOM 703 C C . LYS A 1 89 ? 2.187 0.980 -19.590 1.00 87.38 89 LYS A C 1
ATOM 705 O O . LYS A 1 89 ? 1.258 1.006 -18.785 1.00 87.38 89 LYS A O 1
ATOM 710 N N . ALA A 1 90 ? 2.150 0.248 -20.704 1.00 86.75 90 ALA A N 1
ATOM 711 C CA . ALA A 1 90 ? 1.017 -0.609 -21.037 1.00 86.75 90 ALA A CA 1
ATOM 712 C C . ALA A 1 90 ? 0.854 -1.762 -20.032 1.00 86.75 90 ALA A C 1
ATOM 714 O O . ALA A 1 90 ? -0.277 -2.104 -19.686 1.00 86.75 90 ALA A O 1
ATOM 715 N N . ARG A 1 91 ? 1.963 -2.324 -19.531 1.00 86.75 91 ARG A N 1
ATOM 716 C CA . ARG A 1 91 ? 1.974 -3.356 -18.486 1.00 86.75 91 ARG A CA 1
ATOM 717 C C . ARG A 1 91 ? 1.379 -2.827 -17.184 1.00 86.75 91 ARG A C 1
ATOM 719 O O . ARG A 1 91 ? 0.401 -3.397 -16.710 1.00 86.75 91 ARG A O 1
ATOM 726 N N . VAL A 1 92 ? 1.907 -1.716 -16.665 1.00 81.38 92 VAL A N 1
ATOM 727 C CA . VAL A 1 92 ? 1.421 -1.081 -15.427 1.00 81.38 92 VAL A CA 1
ATOM 728 C C . VAL A 1 92 ? -0.063 -0.730 -15.542 1.00 81.38 92 VAL A C 1
ATOM 730 O O . VAL A 1 92 ? -0.850 -1.101 -14.677 1.00 81.38 92 VAL A O 1
ATOM 733 N N . PHE A 1 93 ? -0.480 -0.117 -16.653 1.00 82.00 93 PHE A N 1
ATOM 734 C CA . PHE A 1 93 ? -1.886 0.222 -16.895 1.00 82.00 93 PHE A CA 1
ATOM 735 C C . PHE A 1 93 ? -2.803 -1.009 -16.962 1.00 82.00 93 PHE A C 1
ATOM 737 O O . PHE A 1 93 ? -3.949 -0.983 -16.508 1.00 82.00 93 PHE A O 1
ATOM 744 N N . LEU A 1 94 ? -2.325 -2.111 -17.545 1.00 83.31 94 LEU A N 1
ATOM 745 C CA . LEU A 1 94 ? -3.074 -3.364 -17.605 1.00 83.31 94 LEU A CA 1
ATOM 746 C C . LEU A 1 94 ? -3.197 -4.016 -16.223 1.00 83.31 94 LEU A C 1
ATOM 748 O O . LEU A 1 94 ? -4.239 -4.594 -15.918 1.00 83.31 94 LEU A O 1
ATOM 752 N N . GLU A 1 95 ? -2.168 -3.926 -15.390 1.00 81.69 95 GLU A N 1
ATOM 753 C CA . GLU A 1 95 ? -2.207 -4.430 -14.018 1.00 81.69 95 GLU A CA 1
ATOM 754 C C . GLU A 1 95 ? -3.099 -3.582 -13.105 1.00 81.69 95 GLU A C 1
ATOM 756 O O . GLU A 1 95 ? -3.882 -4.145 -12.339 1.00 81.69 95 GLU A O 1
ATOM 761 N N . GLU A 1 96 ? -3.069 -2.258 -13.248 1.00 78.69 96 GLU A N 1
ATOM 762 C CA . GLU A 1 96 ? -3.999 -1.329 -12.595 1.00 78.69 96 GLU A CA 1
ATOM 763 C C . GLU A 1 96 ? -5.452 -1.650 -12.985 1.00 78.69 96 GLU A C 1
ATOM 765 O O . GLU A 1 96 ? -6.310 -1.856 -12.128 1.00 78.69 96 GLU A O 1
ATOM 770 N N . LYS A 1 97 ? -5.731 -1.843 -14.284 1.00 77.44 97 LYS A N 1
ATOM 771 C CA . LYS A 1 97 ? -7.061 -2.271 -14.761 1.00 77.44 97 LYS A CA 1
ATOM 772 C C . LYS A 1 97 ? -7.503 -3.626 -14.218 1.00 77.44 97 LYS A C 1
ATOM 774 O O . LYS A 1 97 ? -8.698 -3.844 -14.025 1.00 77.44 97 LYS A O 1
ATOM 779 N N . LYS A 1 98 ? -6.562 -4.542 -13.990 1.00 80.06 98 LYS A N 1
ATOM 780 C CA . LYS A 1 98 ? -6.823 -5.836 -13.342 1.00 80.06 98 LYS A CA 1
ATOM 781 C C . LYS A 1 98 ? -6.984 -5.721 -11.823 1.00 80.06 98 LYS A C 1
ATOM 783 O O . LYS A 1 98 ? -7.292 -6.730 -11.199 1.00 80.06 98 LYS A O 1
ATOM 788 N N . ARG A 1 99 ? -6.827 -4.520 -11.249 1.00 75.44 99 ARG A N 1
ATOM 789 C CA . ARG A 1 99 ? -6.802 -4.237 -9.804 1.00 75.44 99 ARG A CA 1
ATOM 790 C C . ARG A 1 99 ? -5.681 -4.964 -9.058 1.00 75.44 99 ARG A C 1
ATOM 792 O O . ARG A 1 99 ? -5.815 -5.264 -7.877 1.00 75.44 99 ARG A O 1
ATOM 799 N N . ASN A 1 100 ? -4.579 -5.245 -9.749 1.00 78.06 100 ASN A N 1
ATOM 800 C CA . ASN A 1 100 ? -3.380 -5.819 -9.139 1.00 78.06 100 ASN A CA 1
ATOM 801 C C . ASN A 1 100 ? -2.446 -4.739 -8.570 1.00 78.06 100 ASN A C 1
ATOM 803 O O . ASN A 1 100 ? -1.611 -5.054 -7.728 1.00 78.06 100 ASN A O 1
ATOM 807 N N . LEU A 1 101 ? -2.581 -3.487 -9.021 1.00 79.75 101 LEU A N 1
ATOM 808 C CA . LEU A 1 101 ? -1.925 -2.318 -8.438 1.00 79.75 101 LEU A CA 1
ATOM 809 C C . LEU A 1 101 ? -2.970 -1.261 -8.090 1.00 79.75 101 LEU A C 1
ATOM 811 O O . LEU A 1 101 ? -3.938 -1.081 -8.828 1.00 79.75 101 LEU A O 1
ATOM 815 N N . ILE A 1 102 ? -2.734 -0.571 -6.979 1.00 84.25 102 ILE A N 1
ATOM 816 C CA . ILE A 1 102 ? -3.462 0.624 -6.552 1.00 84.25 102 ILE A CA 1
ATOM 817 C C . ILE A 1 102 ? -2.450 1.728 -6.273 1.00 84.25 102 ILE A C 1
ATOM 819 O O . ILE A 1 102 ? -1.296 1.455 -5.924 1.00 84.25 102 ILE A O 1
ATOM 823 N N . THR A 1 103 ? -2.869 2.975 -6.434 1.00 87.56 103 THR A N 1
ATOM 824 C CA . THR A 1 103 ? -2.032 4.120 -6.080 1.00 87.56 103 THR A CA 1
ATOM 825 C C . THR A 1 103 ? -1.932 4.274 -4.561 1.00 87.56 103 THR A C 1
ATOM 827 O O . THR A 1 103 ? -2.782 3.804 -3.799 1.00 87.56 103 THR A O 1
ATOM 830 N N . LEU A 1 104 ? -0.881 4.958 -4.098 1.00 87.38 104 LEU A N 1
ATOM 831 C CA . LEU A 1 104 ? -0.701 5.231 -2.671 1.00 87.38 104 LEU A CA 1
ATOM 832 C C . LEU A 1 104 ? -1.842 6.092 -2.106 1.00 87.38 104 LEU A C 1
ATOM 834 O O . LEU A 1 104 ? -2.242 5.902 -0.959 1.00 87.38 104 LEU A O 1
ATOM 838 N N . ASP A 1 105 ? -2.376 7.014 -2.906 1.00 85.62 105 ASP A N 1
ATOM 839 C CA . ASP A 1 105 ? -3.475 7.882 -2.487 1.00 85.62 105 ASP A CA 1
ATOM 840 C C . ASP A 1 105 ? -4.785 7.097 -2.353 1.00 85.62 105 ASP A C 1
ATOM 842 O O . ASP A 1 105 ? -5.452 7.213 -1.328 1.00 85.62 105 ASP A O 1
ATOM 846 N N . GLU A 1 106 ? -5.100 6.201 -3.295 1.00 89.00 106 GLU A N 1
ATOM 847 C CA . GLU A 1 106 ? -6.251 5.292 -3.169 1.00 89.00 106 GLU A CA 1
ATOM 848 C C . GLU A 1 106 ? -6.136 4.394 -1.932 1.00 89.00 106 GLU A C 1
ATOM 850 O O . GLU A 1 106 ? -7.113 4.213 -1.201 1.00 89.00 106 GLU A O 1
ATOM 855 N N . TYR A 1 107 ? -4.939 3.866 -1.656 1.00 90.12 107 TYR A N 1
ATOM 856 C CA . TYR A 1 107 ? -4.686 3.090 -0.443 1.00 90.12 107 TYR A CA 1
ATOM 857 C C . TYR A 1 107 ? -4.944 3.919 0.823 1.00 90.12 107 TYR A C 1
ATOM 859 O O . TYR A 1 107 ? -5.652 3.470 1.725 1.00 90.12 107 TYR A O 1
ATOM 867 N N . ARG A 1 108 ? -4.416 5.148 0.888 1.00 88.44 108 ARG A N 1
ATOM 868 C CA . ARG A 1 108 ? -4.625 6.062 2.023 1.00 88.44 108 ARG A CA 1
ATOM 869 C C . ARG A 1 108 ? -6.100 6.390 2.225 1.00 88.44 108 ARG A C 1
ATOM 871 O O . ARG A 1 108 ? -6.573 6.387 3.361 1.00 88.44 108 ARG A O 1
ATOM 878 N N . GLU A 1 109 ? -6.832 6.645 1.145 1.00 90.38 109 GLU A N 1
ATOM 879 C CA . GLU A 1 109 ? -8.265 6.927 1.199 1.00 90.38 109 GLU A CA 1
ATOM 880 C C . GLU A 1 109 ? -9.073 5.728 1.701 1.00 90.38 109 GLU A C 1
ATOM 882 O O . GLU A 1 109 ? -9.929 5.892 2.574 1.00 90.38 109 GLU A O 1
ATOM 887 N N . GLU A 1 110 ? -8.802 4.520 1.195 1.00 92.50 110 GLU A N 1
ATOM 888 C CA . GLU A 1 110 ? -9.484 3.307 1.661 1.00 92.50 110 GLU A CA 1
ATOM 889 C C . GLU A 1 110 ? -9.166 2.990 3.122 1.00 92.50 110 GLU A C 1
ATOM 891 O O . GLU A 1 110 ? -10.078 2.738 3.912 1.00 92.50 110 GLU A O 1
ATOM 896 N N . MET A 1 111 ? -7.901 3.097 3.529 1.00 90.69 111 MET A N 1
ATOM 897 C CA . MET A 1 111 ? -7.519 2.913 4.929 1.00 90.69 111 MET A CA 1
ATOM 898 C C . MET A 1 111 ? -8.207 3.934 5.840 1.00 90.69 111 MET A C 1
ATOM 900 O O . MET A 1 111 ? -8.755 3.566 6.881 1.00 90.69 111 MET A O 1
ATOM 904 N N . ALA A 1 112 ? -8.271 5.205 5.432 1.00 89.81 112 ALA A N 1
ATOM 905 C CA . ALA A 1 112 ? -8.991 6.233 6.176 1.00 89.81 112 ALA A CA 1
ATOM 906 C C . ALA A 1 112 ? -10.499 5.936 6.268 1.00 89.81 112 ALA A C 1
ATOM 908 O O . ALA A 1 112 ? -11.099 6.147 7.325 1.00 89.81 112 ALA A O 1
ATOM 909 N N . ARG A 1 113 ? -11.125 5.430 5.195 1.00 93.88 113 ARG A N 1
ATOM 910 C CA . ARG A 1 113 ? -12.529 4.979 5.219 1.00 93.88 113 ARG A CA 1
ATOM 911 C C . ARG A 1 113 ? -12.734 3.840 6.217 1.00 93.88 113 ARG A C 1
ATOM 913 O O . ARG A 1 113 ? -13.639 3.921 7.047 1.00 93.88 113 ARG A O 1
ATOM 920 N N . MET A 1 114 ? -11.887 2.812 6.181 1.00 93.81 114 MET A N 1
ATOM 921 C CA . MET A 1 114 ? -11.973 1.667 7.093 1.00 93.81 114 MET A CA 1
ATOM 922 C C . MET A 1 114 ? -11.833 2.092 8.558 1.00 93.81 114 MET A C 1
ATOM 924 O O . MET A 1 114 ? -12.657 1.715 9.392 1.00 93.81 114 MET A O 1
ATOM 928 N N . LEU A 1 115 ? -10.843 2.930 8.871 1.00 90.75 115 LEU A N 1
ATOM 929 C CA . LEU A 1 115 ? -10.612 3.419 10.232 1.00 90.75 115 LEU A CA 1
ATOM 930 C C . LEU A 1 115 ? -11.774 4.266 10.747 1.00 90.75 115 LEU A C 1
ATOM 932 O O . LEU A 1 115 ? -12.178 4.106 11.896 1.00 90.75 115 LEU A O 1
ATOM 936 N N . LYS A 1 116 ? -12.373 5.109 9.897 1.00 91.50 116 LYS A N 1
ATOM 937 C CA . LYS A 1 116 ? -13.587 5.861 10.254 1.00 91.50 116 LYS A CA 1
ATOM 938 C C . LYS A 1 116 ? -14.743 4.936 10.621 1.00 91.50 116 LYS A C 1
ATOM 940 O O . LYS A 1 116 ? -15.446 5.208 11.589 1.00 91.50 116 LYS A O 1
ATOM 945 N N . HIS A 1 117 ? -14.935 3.838 9.888 1.00 95.38 117 HIS A N 1
ATOM 946 C CA . HIS A 1 117 ? -15.972 2.862 10.225 1.00 95.38 117 HIS A CA 1
ATOM 947 C C . HIS A 1 117 ? -15.713 2.176 11.567 1.00 95.38 117 HIS A C 1
ATOM 949 O O . HIS A 1 117 ? -16.646 2.020 12.353 1.00 95.38 117 HIS A O 1
ATOM 955 N N . VAL A 1 118 ? -14.461 1.818 11.858 1.00 92.50 118 VAL A N 1
ATOM 956 C CA . VAL A 1 118 ? -14.077 1.239 13.155 1.00 92.50 118 VAL A CA 1
ATOM 957 C C . VAL A 1 118 ? -14.287 2.245 14.291 1.00 92.50 118 VAL A C 1
ATOM 959 O O . VAL A 1 118 ? -14.909 1.912 15.297 1.00 92.50 118 VAL A O 1
ATOM 962 N N . ALA A 1 119 ? -13.843 3.491 14.116 1.00 90.88 119 ALA A N 1
ATOM 963 C CA . ALA A 1 119 ? -14.042 4.564 15.087 1.00 90.88 119 ALA A CA 1
ATOM 964 C C . ALA A 1 119 ? -15.536 4.795 15.377 1.00 90.88 119 ALA A C 1
ATOM 966 O O . ALA A 1 119 ? -15.947 4.829 16.537 1.00 90.88 119 ALA A O 1
ATOM 967 N N . HIS A 1 120 ? -16.359 4.861 14.329 1.00 93.69 120 HIS A N 1
ATOM 968 C CA . HIS A 1 120 ? -17.806 5.013 14.455 1.00 93.69 120 HIS A CA 1
ATOM 969 C C . HIS A 1 120 ? -18.477 3.814 15.148 1.00 93.69 120 HIS A C 1
ATOM 971 O O . HIS A 1 120 ? -19.404 3.984 15.942 1.00 93.69 120 HIS A O 1
ATOM 977 N N . ALA A 1 121 ? -18.005 2.591 14.886 1.00 94.00 121 ALA A N 1
ATOM 978 C CA . ALA A 1 121 ? -18.498 1.405 15.579 1.00 94.00 121 ALA A CA 1
ATOM 979 C C . ALA A 1 121 ? -18.239 1.496 17.090 1.00 94.00 121 ALA A C 1
ATOM 981 O O . ALA A 1 121 ? -19.129 1.181 17.874 1.00 94.00 121 ALA A O 1
ATOM 982 N N . PHE A 1 122 ? -17.067 1.987 17.503 1.00 93.44 122 PHE A N 1
ATOM 983 C CA . PHE A 1 122 ? -16.760 2.218 18.915 1.00 93.44 122 PHE A CA 1
ATOM 984 C C . PHE A 1 122 ? -17.607 3.331 19.546 1.00 93.44 122 PHE A C 1
ATOM 986 O O . PHE A 1 122 ? -18.078 3.153 20.663 1.00 93.44 122 PHE A O 1
ATOM 993 N N . GLU A 1 123 ? -17.857 4.435 18.836 1.00 90.94 123 GLU A N 1
ATOM 994 C CA . GLU A 1 123 ? -18.717 5.536 19.317 1.00 90.94 123 GLU A CA 1
ATOM 995 C C . GLU A 1 123 ? -20.161 5.099 19.564 1.00 90.94 123 GLU A C 1
ATOM 997 O O . GLU A 1 123 ? -20.790 5.527 20.524 1.00 90.94 123 GLU A O 1
ATOM 1002 N N . THR A 1 124 ? -20.694 4.245 18.691 1.00 93.94 124 THR A N 1
ATOM 1003 C CA . THR A 1 124 ? -22.103 3.828 18.743 1.00 93.94 124 THR A CA 1
ATOM 1004 C C . THR A 1 124 ? -22.337 2.595 19.611 1.00 93.94 124 THR A C 1
ATOM 1006 O O . THR A 1 124 ? -23.477 2.301 19.979 1.00 93.94 124 THR A O 1
ATOM 1009 N N . LEU A 1 125 ? -21.278 1.857 19.958 1.00 93.00 125 LEU A N 1
ATOM 1010 C CA . LEU A 1 125 ? -21.374 0.632 20.747 1.00 93.00 125 LEU A CA 1
ATOM 1011 C C . LEU A 1 125 ? -22.019 0.848 22.132 1.00 93.00 125 LEU A C 1
ATOM 1013 O O . LEU A 1 125 ? -22.885 0.040 22.480 1.00 93.00 125 LEU A O 1
ATOM 1017 N N . PRO A 1 126 ? -21.688 1.907 22.904 1.00 91.56 126 PRO A N 1
ATOM 1018 C CA . PRO A 1 126 ? -22.345 2.182 24.177 1.00 91.56 126 PRO A CA 1
ATOM 1019 C C . PRO A 1 126 ? -23.855 2.331 24.056 1.00 91.56 126 PRO A C 1
ATOM 1021 O O . PRO A 1 126 ? -24.585 1.653 24.774 1.00 91.56 126 PRO A O 1
ATOM 1024 N N . ASP A 1 127 ? -24.319 3.117 23.087 1.00 90.75 127 ASP A N 1
ATOM 1025 C CA . ASP A 1 127 ? -25.745 3.357 22.859 1.00 90.75 127 ASP A CA 1
ATOM 1026 C C . ASP A 1 127 ? -26.478 2.072 22.445 1.00 90.75 127 ASP A C 1
ATOM 1028 O O . ASP A 1 127 ? -27.619 1.810 22.843 1.00 90.75 127 ASP A O 1
ATOM 1032 N N . VAL A 1 128 ? -25.825 1.235 21.630 1.00 92.62 128 VAL A N 1
ATOM 1033 C CA . VAL A 1 128 ? -26.371 -0.066 21.221 1.00 92.62 128 VAL A CA 1
ATOM 1034 C C . VAL A 1 128 ? -26.509 -0.997 22.425 1.00 92.62 128 VAL A C 1
ATOM 1036 O O . VAL A 1 128 ? -27.526 -1.688 22.538 1.00 92.62 128 VAL A O 1
ATOM 1039 N N . LEU A 1 129 ? -25.517 -1.028 23.317 1.00 89.88 129 LEU A N 1
ATOM 1040 C CA . LEU A 1 129 ? -25.530 -1.868 24.513 1.00 89.88 129 LEU A CA 1
ATOM 1041 C C . LEU A 1 129 ? -26.496 -1.348 25.581 1.00 89.88 129 LEU A C 1
ATOM 1043 O O . LEU A 1 129 ? -27.210 -2.155 26.170 1.00 89.88 129 LEU A O 1
ATOM 1047 N N . GLU A 1 130 ? -26.597 -0.035 25.785 1.00 92.94 130 GLU A N 1
ATOM 1048 C CA . GLU A 1 130 ? -27.601 0.575 26.664 1.00 92.94 130 GLU A CA 1
ATOM 1049 C C . GLU A 1 130 ? -29.007 0.135 26.243 1.00 92.94 130 GLU A C 1
ATOM 1051 O O . GLU A 1 130 ? -29.767 -0.419 27.039 1.00 92.94 130 GLU A O 1
ATOM 1056 N N . ARG A 1 131 ? -29.318 0.279 24.950 1.00 93.38 131 ARG A N 1
ATOM 1057 C CA . ARG A 1 131 ? -30.635 -0.061 24.405 1.00 93.38 131 ARG A CA 1
ATOM 1058 C C . ARG A 1 131 ? -30.937 -1.557 24.447 1.00 93.38 131 ARG A C 1
ATOM 1060 O O . ARG A 1 131 ? -32.075 -1.934 24.713 1.00 93.38 131 ARG A O 1
ATOM 1067 N N . LYS A 1 132 ? -29.963 -2.412 24.115 1.00 93.62 132 LYS A N 1
ATOM 1068 C CA . LYS A 1 132 ? -30.180 -3.867 23.997 1.00 93.62 132 LYS A CA 1
ATOM 1069 C C . LYS A 1 132 ? -30.086 -4.607 25.326 1.00 93.62 132 LYS A C 1
ATOM 1071 O O . LYS A 1 132 ? -30.764 -5.618 25.487 1.00 93.62 132 LYS A O 1
ATOM 1076 N N . CYS A 1 133 ? -29.250 -4.132 26.241 1.00 91.31 133 CYS A N 1
ATOM 1077 C CA . CYS A 1 133 ? -28.940 -4.824 27.489 1.00 91.31 133 CYS A CA 1
ATOM 1078 C C . CYS A 1 133 ? -29.494 -4.102 28.727 1.00 91.31 133 CYS A C 1
ATOM 1080 O O . CYS A 1 133 ? -29.298 -4.605 29.829 1.00 91.31 133 CYS A O 1
ATOM 1082 N N . ALA A 1 134 ? -30.181 -2.961 28.557 1.00 91.19 134 ALA A N 1
ATOM 1083 C CA . ALA A 1 134 ? -30.746 -2.150 29.641 1.00 91.19 134 ALA A CA 1
ATOM 1084 C C . ALA A 1 134 ? -29.713 -1.841 30.741 1.00 91.19 134 ALA A C 1
ATOM 1086 O O . ALA A 1 134 ? -29.980 -1.994 31.934 1.00 91.19 134 ALA A O 1
ATOM 1087 N N . LEU A 1 135 ? -28.500 -1.471 30.319 1.00 90.44 135 LEU A N 1
ATOM 1088 C CA . LEU A 1 135 ? -27.390 -1.188 31.227 1.00 90.44 135 LEU A CA 1
ATOM 1089 C C . LEU A 1 135 ? -27.645 0.095 32.024 1.00 90.44 135 LEU A C 1
ATOM 1091 O O . LEU A 1 135 ? -28.227 1.051 31.518 1.00 90.44 135 LEU A O 1
ATOM 1095 N N . ASP A 1 136 ? -27.162 0.120 33.266 1.00 92.56 136 ASP A N 1
ATOM 1096 C CA . ASP A 1 136 ? -27.200 1.317 34.106 1.00 92.56 136 ASP A CA 1
ATOM 1097 C C . ASP A 1 136 ? -26.262 2.405 33.562 1.00 92.56 136 ASP A C 1
ATOM 1099 O O . ASP A 1 136 ? -25.153 2.120 33.096 1.00 92.56 136 ASP A O 1
ATOM 1103 N N . SER A 1 137 ? -26.673 3.669 33.684 1.00 89.19 137 SER A N 1
ATOM 1104 C CA . SER A 1 137 ? -25.915 4.814 33.172 1.00 89.19 137 SER A CA 1
ATOM 1105 C C . SER A 1 137 ? -24.493 4.900 33.740 1.00 89.19 137 SER A C 1
ATOM 1107 O O . SER A 1 137 ? -23.583 5.327 33.034 1.00 89.19 137 SER A O 1
ATOM 1109 N N . ARG A 1 138 ? -24.250 4.459 34.984 1.00 92.94 138 ARG A N 1
ATOM 1110 C CA . ARG A 1 138 ? -22.894 4.446 35.567 1.00 92.94 138 ARG A CA 1
ATOM 1111 C C . ARG A 1 138 ? -21.970 3.477 34.830 1.00 92.94 138 ARG A C 1
ATOM 1113 O O . ARG A 1 138 ? -20.793 3.778 34.646 1.00 92.94 138 ARG A O 1
ATOM 1120 N N . VAL A 1 139 ? -22.502 2.333 34.395 1.00 92.12 139 VAL A N 1
ATOM 1121 C CA . VAL A 1 139 ? -21.753 1.324 33.631 1.00 92.12 139 VAL A CA 1
ATOM 1122 C C . VAL A 1 139 ? -21.444 1.846 32.229 1.00 92.12 139 VAL A C 1
ATOM 1124 O O . VAL A 1 139 ? -20.322 1.680 31.758 1.00 92.12 139 VAL A O 1
ATOM 1127 N N . ILE A 1 140 ? -22.396 2.539 31.594 1.00 92.88 140 ILE A N 1
ATOM 1128 C CA . ILE A 1 140 ? -22.199 3.165 30.278 1.00 92.88 140 ILE A CA 1
ATOM 1129 C C . ILE A 1 140 ? -21.093 4.224 30.315 1.00 92.88 140 ILE A C 1
ATOM 1131 O O . ILE A 1 140 ? -20.212 4.193 29.461 1.00 92.88 140 ILE A O 1
ATOM 1135 N N . VAL A 1 141 ? -21.081 5.103 31.323 1.00 92.69 141 VAL A N 1
ATOM 1136 C CA . VAL A 1 141 ? -20.034 6.132 31.475 1.00 92.69 141 VAL A CA 1
ATOM 1137 C C . VAL A 1 141 ? -18.654 5.500 31.670 1.00 92.69 141 VAL A C 1
ATOM 1139 O O . VAL A 1 141 ? -17.689 5.914 31.031 1.00 92.69 141 VAL A O 1
ATOM 1142 N N . SER A 1 142 ? -18.553 4.467 32.515 1.00 92.62 142 SER A N 1
ATOM 1143 C CA . SER A 1 142 ? -17.289 3.745 32.701 1.00 92.62 142 SER A CA 1
ATOM 1144 C C . SER A 1 142 ? -16.819 3.096 31.400 1.00 92.62 142 SER A C 1
ATOM 1146 O O . SER A 1 142 ? -15.646 3.177 31.062 1.00 92.62 142 SER A O 1
ATOM 1148 N N . MET A 1 143 ? -17.730 2.476 30.651 1.00 92.38 143 MET A N 1
ATOM 1149 C CA . MET A 1 143 ? -17.408 1.813 29.390 1.00 92.38 143 MET A CA 1
ATOM 1150 C C . MET A 1 143 ? -16.997 2.804 28.294 1.00 92.38 143 MET A C 1
ATOM 1152 O O . MET A 1 143 ? -16.066 2.518 27.548 1.00 92.38 143 MET A O 1
ATOM 1156 N N . GLN A 1 144 ? -17.655 3.964 28.204 1.00 93.31 144 GLN A N 1
ATOM 1157 C CA . GLN A 1 144 ? -17.262 5.042 27.290 1.00 93.31 144 GLN A CA 1
ATOM 1158 C C . GLN A 1 144 ? -15.828 5.499 27.569 1.00 93.31 144 GLN A C 1
ATOM 1160 O O . GLN A 1 144 ? -15.031 5.566 26.641 1.00 93.31 144 GLN A O 1
ATOM 1165 N N . SER A 1 145 ? -15.466 5.694 28.842 1.00 94.12 145 SER A N 1
ATOM 1166 C CA . SER A 1 145 ? -14.096 6.058 29.225 1.00 94.12 145 SER A CA 1
ATOM 1167 C C . SER A 1 145 ? -13.058 5.022 28.776 1.00 94.12 145 SER A C 1
ATOM 1169 O O . SER A 1 145 ? -11.981 5.395 28.317 1.00 94.12 145 SER A O 1
ATOM 1171 N N . GLU A 1 146 ? -13.363 3.727 28.894 1.00 95.00 146 GLU A N 1
ATOM 1172 C CA . GLU A 1 146 ? -12.465 2.661 28.426 1.00 95.00 146 GLU A CA 1
ATOM 1173 C C . GLU A 1 146 ? -12.353 2.644 26.894 1.00 95.00 146 GLU A C 1
ATOM 1175 O O . GLU A 1 146 ? -11.259 2.511 26.346 1.00 95.00 146 GLU A O 1
ATOM 1180 N N . ILE A 1 147 ? -13.472 2.824 26.184 1.00 94.06 147 ILE A N 1
ATOM 1181 C CA . ILE A 1 147 ? -13.498 2.888 24.715 1.00 94.06 147 ILE A CA 1
ATOM 1182 C C . ILE A 1 147 ? -12.694 4.088 24.201 1.00 94.06 147 ILE A C 1
ATOM 1184 O O . ILE A 1 147 ? -11.921 3.943 23.251 1.00 94.06 147 ILE A O 1
ATOM 1188 N N . ASP A 1 148 ? -12.832 5.252 24.834 1.00 92.94 148 ASP A N 1
ATOM 1189 C CA . ASP A 1 148 ? -12.064 6.451 24.495 1.00 92.94 148 ASP A CA 1
ATOM 1190 C C . ASP A 1 148 ? -10.565 6.251 24.758 1.00 92.94 148 ASP A C 1
ATOM 1192 O O . ASP A 1 148 ? -9.729 6.671 23.950 1.00 92.94 148 ASP A O 1
ATOM 1196 N N . GLY A 1 149 ? -10.218 5.539 25.835 1.00 94.31 149 GLY A N 1
ATOM 1197 C CA . GLY A 1 149 ? -8.847 5.122 26.129 1.00 94.31 149 GLY A CA 1
ATOM 1198 C C . GLY A 1 149 ? -8.261 4.224 25.037 1.00 94.31 149 GLY A C 1
ATOM 1199 O O . GLY A 1 149 ? -7.175 4.498 24.527 1.00 94.31 149 GLY A O 1
ATOM 1200 N N . VAL A 1 150 ? -9.004 3.196 24.613 1.00 93.31 150 VAL A N 1
ATOM 1201 C CA . VAL A 1 150 ? -8.591 2.294 23.523 1.00 93.31 150 VAL A CA 1
ATOM 1202 C C . VAL A 1 150 ? -8.451 3.044 22.197 1.00 93.31 150 VAL A C 1
ATOM 1204 O O . VAL A 1 150 ? -7.481 2.823 21.472 1.00 93.31 150 VAL A O 1
ATOM 1207 N N . ARG A 1 151 ? -9.381 3.952 21.874 1.00 90.81 151 ARG A N 1
ATOM 1208 C CA . ARG A 1 151 ? -9.304 4.789 20.665 1.00 90.81 151 ARG A CA 1
ATOM 1209 C C . ARG A 1 151 ? -8.072 5.690 20.668 1.00 90.81 151 ARG A C 1
ATOM 1211 O O . ARG A 1 151 ? -7.407 5.785 19.640 1.00 90.81 151 ARG A O 1
ATOM 1218 N N . SER A 1 152 ? -7.773 6.321 21.802 1.00 91.38 152 SER A N 1
ATOM 1219 C CA . SER A 1 152 ? -6.602 7.195 21.949 1.00 91.38 152 SER A CA 1
ATOM 1220 C C . SER A 1 152 ? -5.306 6.398 21.802 1.00 91.38 152 SER A C 1
ATOM 1222 O O . SER A 1 152 ? -4.455 6.756 20.997 1.00 91.38 152 SER A O 1
ATOM 1224 N N . TRP A 1 153 ? -5.208 5.244 22.468 1.00 92.62 153 TRP A N 1
ATOM 1225 C CA . TRP A 1 153 ? -4.066 4.341 22.314 1.00 92.62 153 TRP A CA 1
ATOM 1226 C C . TRP A 1 153 ? -3.871 3.866 20.866 1.00 92.62 153 TRP A C 1
ATOM 1228 O O . TRP A 1 153 ? -2.742 3.818 20.377 1.00 92.62 153 TRP A O 1
ATOM 1238 N N . LEU A 1 154 ? -4.958 3.528 20.163 1.00 89.31 154 LEU A N 1
ATOM 1239 C CA . LEU A 1 154 ? -4.884 3.122 18.761 1.00 89.31 154 LEU A CA 1
ATOM 1240 C C . LEU A 1 154 ? -4.364 4.268 17.883 1.00 89.31 154 LEU A C 1
ATOM 1242 O O . LEU A 1 154 ? -3.517 4.030 17.025 1.00 89.31 154 LEU A O 1
ATOM 1246 N N . ALA A 1 155 ? -4.838 5.497 18.107 1.00 87.12 155 ALA A N 1
ATOM 1247 C CA . ALA A 1 155 ? -4.362 6.673 17.383 1.00 87.12 155 ALA A CA 1
ATOM 1248 C C . ALA A 1 155 ? -2.858 6.903 17.610 1.00 87.12 155 ALA A C 1
ATOM 1250 O O . ALA A 1 155 ? -2.110 7.002 16.638 1.00 87.12 155 ALA A O 1
ATOM 1251 N N . ASP A 1 156 ? -2.408 6.869 18.867 1.00 90.69 156 ASP A N 1
ATOM 1252 C CA . ASP A 1 156 ? -0.998 7.046 19.231 1.00 90.69 156 ASP A CA 1
ATOM 1253 C C . ASP A 1 156 ? -0.109 5.952 18.617 1.00 90.69 156 ASP A C 1
ATOM 1255 O O . ASP A 1 156 ? 0.970 6.223 18.084 1.00 90.69 156 ASP A O 1
ATOM 1259 N N . SER A 1 157 ? -0.571 4.696 18.643 1.00 88.25 157 SER A N 1
ATOM 1260 C CA . SER A 1 157 ? 0.152 3.572 18.041 1.00 88.25 157 SER A CA 1
ATOM 1261 C C . SER A 1 157 ? 0.318 3.744 16.531 1.00 88.25 157 SER A C 1
ATOM 1263 O O . SER A 1 157 ? 1.348 3.351 15.983 1.00 88.25 157 SER A O 1
ATOM 1265 N N . MET A 1 158 ? -0.682 4.300 15.848 1.00 82.00 158 MET A N 1
ATOM 1266 C CA . MET A 1 158 ? -0.634 4.529 14.404 1.00 82.00 158 MET A CA 1
ATOM 1267 C C . MET A 1 158 ? 0.257 5.719 14.039 1.00 82.00 158 MET A C 1
ATOM 1269 O O . MET A 1 158 ? 0.984 5.646 13.049 1.00 82.00 158 MET A O 1
ATOM 1273 N N . GLU A 1 159 ? 0.244 6.783 14.843 1.00 78.19 159 GLU A N 1
ATOM 1274 C CA . GLU A 1 159 ? 1.122 7.940 14.654 1.00 78.19 159 GLU A CA 1
ATOM 1275 C C . GLU A 1 159 ? 2.596 7.560 14.853 1.00 78.19 159 GLU A C 1
ATOM 1277 O O . GLU A 1 159 ? 3.440 7.929 14.040 1.00 78.19 159 GLU A O 1
ATOM 1282 N N . TYR A 1 160 ? 2.904 6.723 1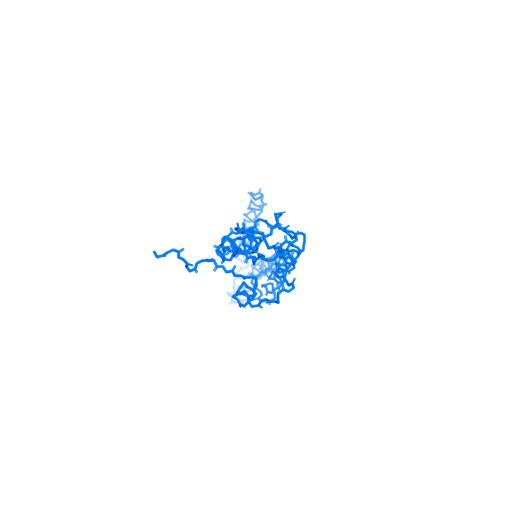5.851 1.00 64.19 160 TYR A N 1
ATOM 1283 C CA . TYR A 1 160 ? 4.262 6.222 16.074 1.00 64.19 160 TYR A CA 1
ATOM 1284 C C . TYR A 1 160 ? 4.817 5.452 14.865 1.00 64.19 160 TYR A C 1
ATOM 1286 O O . TYR A 1 160 ? 5.962 5.664 14.471 1.00 64.19 160 TYR A O 1
ATOM 1294 N N . HIS A 1 161 ? 4.012 4.594 14.233 1.00 60.56 161 HIS A N 1
ATOM 1295 C CA . HIS A 1 161 ? 4.450 3.850 13.048 1.00 60.56 161 HIS A CA 1
ATOM 1296 C C . HIS A 1 161 ? 4.626 4.731 11.803 1.00 60.56 161 HIS A C 1
ATOM 1298 O O . HIS A 1 161 ? 5.480 4.424 10.978 1.00 60.56 161 HIS A O 1
ATOM 1304 N N . GLY A 1 162 ? 3.887 5.838 11.682 1.00 57.91 162 GLY A N 1
ATOM 1305 C CA . GLY A 1 162 ? 4.034 6.790 10.574 1.00 57.91 162 GLY A CA 1
ATOM 1306 C C . GLY A 1 162 ? 5.278 7.686 10.648 1.00 57.91 162 GLY A C 1
ATOM 1307 O O . GLY A 1 162 ? 5.581 8.366 9.675 1.00 57.91 162 GLY A O 1
ATOM 1308 N N . VAL A 1 163 ? 5.984 7.707 11.784 1.00 48.31 163 VAL A N 1
ATOM 1309 C CA . VAL A 1 163 ? 7.213 8.501 12.004 1.00 48.31 163 VAL A CA 1
ATOM 1310 C C . VAL A 1 163 ? 8.489 7.659 11.819 1.00 48.31 163 VAL A C 1
ATOM 1312 O O . VAL A 1 163 ? 9.586 8.209 11.736 1.00 48.31 163 VAL A O 1
ATOM 1315 N N . VAL A 1 164 ? 8.365 6.328 11.775 1.00 44.94 164 VAL A N 1
ATOM 1316 C CA . VAL A 1 164 ? 9.501 5.383 11.744 1.00 44.94 164 VAL A CA 1
ATOM 1317 C C . VAL A 1 164 ? 9.818 4.871 10.323 1.00 44.94 164 VAL 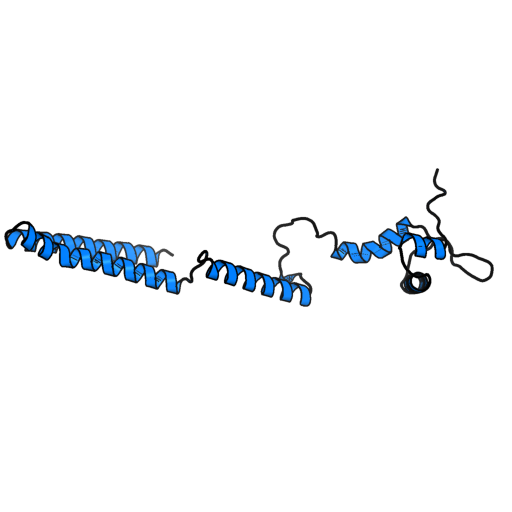A C 1
ATOM 1319 O O . VAL A 1 164 ? 10.842 4.214 10.136 1.00 44.94 164 VAL A O 1
ATOM 1322 N N . GLU A 1 165 ? 9.007 5.216 9.319 1.00 40.19 165 GLU A N 1
ATOM 1323 C CA . GLU A 1 165 ? 9.312 5.051 7.881 1.00 40.19 165 GLU A CA 1
ATOM 1324 C C . GLU A 1 165 ? 9.737 6.378 7.236 1.00 40.19 165 GLU A C 1
ATOM 1326 O O . GLU A 1 165 ? 10.658 6.342 6.386 1.00 40.19 165 GLU A O 1
#

pLDDT: mean 80.92, std 14.63, range [38.75, 95.38]